Protein 5IVN (pdb70)

Structure (mmCIF, N/CA/C/O backbone):
data_5IVN
#
_entry.id   5IVN
#
_cell.length_a   106.010
_cell.length_b   31.530
_cell.length_c   35.880
_cell.angle_alpha   90.00
_cell.angle_beta   107.54
_cell.angle_gamma   90.00
#
_symmetry.space_group_name_H-M   'C 1 2 1'
#
loop_
_entity.id
_entity.type
_entity.pdbx_description
1 polymer BC2-nanobody
2 polymer 'Cadherin derived peptide'
3 water water
#
loop_
_atom_site.group_PDB
_atom_site.id
_atom_site.type_symbol
_atom_site.label_atom_id
_atom_site.label_alt_id
_atom_site.label_comp_id
_atom_site.label_asym_id
_atom_site.label_entity_id
_atom_site.label_seq_id
_atom_site.pdbx_PDB_ins_code
_atom_site.Cartn_x
_atom_site.Cartn_y
_atom_site.Cartn_z
_atom_site.occupancy
_atom_site.B_iso_or_equiv
_atom_site.auth_seq_id
_atom_site.auth_comp_id
_atom_site.auth_asym_id
_atom_site.auth_atom_id
_atom_site.pdbx_PDB_model_num
ATOM 1 C C . GLN A 1 1 ? -5.296 4.321 6.727 1.00 97.18 1 GLN A C 1
ATOM 2 N N . VAL A 1 2 ? -5.577 3.001 6.544 1.00 90.82 2 VAL A N 1
ATOM 3 C CA . VAL A 1 2 ? -6.529 2.569 5.510 1.00 25.41 2 VAL A CA 1
ATOM 4 C C . VAL A 1 2 ? -7.875 3.254 5.702 1.00 18.53 2 VAL A C 1
ATOM 5 O O . VAL A 1 2 ? -8.369 3.314 6.779 1.00 28.65 2 VAL A O 1
ATOM 9 N N . GLN A 1 3 ? -8.441 3.784 4.624 1.00 14.53 3 GLN A N 1
ATOM 10 C CA . GLN A 1 3 ? -9.676 4.518 4.630 1.00 10.89 3 GLN A CA 1
ATOM 11 C C . GLN A 1 3 ? -10.721 3.727 3.888 1.00 7.89 3 GLN A C 1
ATOM 12 O O . GLN A 1 3 ? -10.730 3.714 2.638 1.00 9.89 3 GLN A O 1
ATOM 18 N N . LEU A 1 4 ? -11.547 3.027 4.647 1.00 7.77 4 LEU A N 1
ATOM 19 C CA . LEU A 1 4 ? -12.519 2.089 4.129 1.00 7.08 4 LEU A CA 1
ATOM 20 C C . LEU A 1 4 ? -13.888 2.724 4.029 1.00 7.43 4 LEU A C 1
ATOM 21 O O . LEU A 1 4 ? -14.289 3.437 4.950 1.00 10.28 4 LEU A O 1
ATOM 26 N N A VAL A 1 5 ? -14.641 2.345 2.960 0.40 6.33 5 VAL A N 1
ATOM 27 N N B VAL A 1 5 ? -14.656 2.334 3.021 0.60 5.58 5 VAL A N 1
ATOM 28 C CA A VAL A 1 5 ? -16.009 2.862 2.657 0.40 6.35 5 VAL A CA 1
ATOM 29 C CA B VAL A 1 5 ? -16.030 2.759 2.942 0.60 6.37 5 VAL A CA 1
ATOM 30 C C A VAL A 1 5 ? -16.942 1.692 2.336 0.40 7.79 5 VAL A C 1
ATOM 31 C C B VAL A 1 5 ? -16.929 1.647 2.462 0.60 4.16 5 VAL A C 1
ATOM 32 O O A VAL A 1 5 ? -16.509 0.623 1.890 0.40 7.23 5 VAL A O 1
ATOM 33 O O B VAL A 1 5 ? -16.490 0.625 1.888 0.60 5.31 5 VAL A O 1
ATOM 40 N N . GLU A 1 6 ? -18.226 1.872 2.651 1.00 5.23 6 GLU A N 1
ATOM 41 C CA . GLU A 1 6 ? -19.245 0.843 2.513 1.00 5.27 6 GLU A CA 1
ATOM 42 C C . GLU A 1 6 ? -20.098 1.002 1.277 1.00 5.19 6 GLU A C 1
ATOM 43 O O . GLU A 1 6 ? -20.401 2.137 0.879 1.00 6.07 6 GLU A O 1
ATOM 49 N N . SER A 1 7 ? -20.606 -0.107 0.785 1.00 5.14 7 SER A N 1
ATOM 50 C CA . SER A 1 7 ? -21.600 -0.117 -0.269 1.00 5.14 7 SER A CA 1
ATOM 51 C C . SER A 1 7 ? -22.444 -1.364 -0.138 1.00 5.15 7 SER A C 1
ATOM 52 O O . SER A 1 7 ? -22.023 -2.365 0.448 1.00 5.83 7 SER A O 1
ATOM 55 N N . GLY A 1 8 ? -23.648 -1.325 -0.736 1.00 5.38 8 GLY A N 1
ATOM 56 C CA . GLY A 1 8 ? -24.473 -2.502 -0.932 1.00 5.24 8 GLY A CA 1
ATOM 57 C C . GLY A 1 8 ? -25.811 -2.524 -0.209 1.00 5.37 8 GLY A C 1
ATOM 58 O O . GLY A 1 8 ? -26.527 -3.522 -0.285 1.00 6.05 8 GLY A O 1
ATOM 59 N N . GLY A 1 9 ? -26.143 -1.443 0.492 1.00 5.53 9 GLY A N 1
ATOM 60 C CA . GLY A 1 9 ? -27.405 -1.351 1.194 1.00 5.75 9 GLY A CA 1
ATOM 61 C C . GLY A 1 9 ? -28.594 -1.277 0.280 1.00 5.48 9 GLY A C 1
ATOM 62 O O . GLY A 1 9 ? -28.499 -1.298 -0.960 1.00 6.09 9 GLY A O 1
ATOM 63 N N . GLY A 1 10 ? -29.761 -1.209 0.896 1.00 7.41 10 GLY A N 1
ATOM 64 C CA . GLY A 1 10 ? -31.022 -1.171 0.166 1.00 8.76 10 GLY A CA 1
ATOM 65 C C . GLY A 1 10 ? -32.159 -1.505 1.101 1.00 6.66 10 GLY A C 1
ATOM 66 O O . GLY A 1 10 ? -31.951 -1.715 2.304 1.00 7.94 10 GLY A O 1
ATOM 67 N N A LEU A 1 11 ? -33.348 -1.573 0.557 0.52 6.45 11 LEU A N 1
ATOM 68 N N B LEU A 1 11 ? -33.324 -1.660 0.427 0.48 7.25 11 LEU A N 1
ATOM 69 C CA A LEU A 1 11 ? -34.517 -1.999 1.334 0.52 7.11 11 LEU A CA 1
ATOM 70 C CA B LEU A 1 11 ? -34.595 -2.067 0.989 0.48 6.87 11 LEU A CA 1
ATOM 71 C C A LEU A 1 11 ? -34.969 -3.332 0.757 0.52 6.52 11 LEU A C 1
ATOM 72 C C B LEU A 1 11 ? -34.776 -3.547 0.676 0.48 7.08 11 LEU A C 1
ATOM 73 O O A LEU A 1 11 ? -35.165 -3.481 -0.471 0.52 6.35 11 LEU A O 1
ATOM 74 O O B LEU A 1 11 ? -34.687 -3.964 -0.492 0.48 9.13 11 LEU A O 1
ATOM 83 N N A VAL A 1 12 ? -35.015 -4.348 1.603 0.52 6.41 12 VAL A N 1
ATOM 84 N N B VAL A 1 12 ? -35.075 -4.343 1.699 0.48 7.64 12 VAL A N 1
ATOM 85 C CA A VAL A 1 12 ? -35.367 -5.687 1.171 0.52 7.79 12 VAL A CA 1
ATOM 86 C CA B VAL A 1 12 ? -35.119 -5.802 1.550 0.48 6.75 12 VAL A CA 1
ATOM 87 C C A VAL A 1 12 ? -36.463 -6.191 2.025 0.52 7.53 12 VAL A C 1
ATOM 88 C C B VAL A 1 12 ? -36.401 -6.352 2.250 0.48 6.89 12 VAL A C 1
ATOM 89 O O A VAL A 1 12 ? -36.646 -5.751 3.141 0.52 8.59 12 VAL A O 1
ATOM 90 O O B VAL A 1 12 ? -36.675 -6.023 3.399 0.48 6.95 12 VAL A O 1
ATOM 97 N N . GLN A 1 13 ? -37.171 -7.153 1.502 1.00 9.71 13 GLN A N 1
ATOM 98 C CA A GLN A 1 13 ? -38.214 -7.804 2.324 0.50 13.79 13 GLN A CA 1
ATOM 99 C CA B GLN A 1 13 ? -38.238 -7.913 2.031 0.50 11.04 13 GLN A CA 1
ATOM 100 C C . GLN A 1 13 ? -37.665 -8.859 3.176 1.00 9.75 13 GLN A C 1
ATOM 101 O O . GLN A 1 13 ? -36.673 -9.495 2.913 1.00 8.38 13 GLN A O 1
ATOM 112 N N . PRO A 1 14 ? -38.296 -9.010 4.349 1.00 9.95 14 PRO A N 1
ATOM 113 C CA . PRO A 1 14 ? -37.848 -10.002 5.297 1.00 8.81 14 PRO A CA 1
ATOM 114 C C . PRO A 1 14 ? -37.737 -11.352 4.645 1.00 6.80 14 PRO A C 1
ATOM 115 O O . PRO A 1 14 ? -38.627 -11.753 3.880 1.00 7.44 14 PRO A O 1
ATOM 119 N N . GLY A 1 15 ? -36.629 -12.049 4.931 1.00 6.76 15 GLY A N 1
ATOM 120 C CA . GLY A 1 15 ? -36.305 -13.289 4.294 1.00 7.07 15 GLY A CA 1
ATOM 121 C C . GLY A 1 15 ? -35.328 -13.160 3.135 1.00 6.26 15 GLY A C 1
ATOM 122 O O . GLY A 1 15 ? -34.808 -14.160 2.671 1.00 8.25 15 GLY A O 1
ATOM 123 N N . GLY A 1 16 ? -35.104 -11.918 2.694 1.00 6.08 16 GLY A N 1
ATOM 124 C CA . GLY A 1 16 ? -34.150 -11.673 1.630 1.00 6.23 16 GLY A CA 1
ATOM 125 C C . GLY A 1 16 ? -32.718 -11.576 2.116 1.00 5.38 16 GLY A C 1
ATOM 126 O O . GLY A 1 16 ? -32.378 -11.966 3.229 1.00 6.38 16 GLY A O 1
ATOM 127 N N . SER A 1 17 ? -31.848 -11.089 1.226 1.00 5.84 17 SER A N 1
ATOM 128 C CA . SER A 1 17 ? -30.416 -11.087 1.487 1.00 5.45 17 SER A CA 1
ATOM 129 C C . SER A 1 17 ? -29.761 -9.945 0.757 1.00 5.41 17 SER A C 1
ATOM 130 O O . SER A 1 17 ? -30.290 -9.403 -0.209 1.00 6.98 17 SER A O 1
ATOM 133 N N . LEU A 1 18 ? -28.562 -9.593 1.227 1.00 5.25 18 LEU A N 1
ATOM 134 C CA . LEU A 1 18 ? -27.737 -8.567 0.593 1.00 5.40 18 LEU A CA 1
ATOM 135 C C . LEU A 1 18 ? -26.283 -8.985 0.712 1.00 5.50 18 LEU A C 1
ATOM 136 O O . LEU A 1 18 ? -25.930 -9.714 1.603 1.00 7.81 18 LEU A O 1
ATOM 141 N N . THR A 1 19 ? -25.443 -8.458 -0.171 1.00 5.73 19 THR A N 1
ATOM 142 C CA . THR A 1 19 ? -23.999 -8.566 -0.053 1.00 5.88 19 THR A CA 1
ATOM 143 C C . THR A 1 19 ? -23.444 -7.169 0.075 1.00 5.83 19 THR A C 1
ATOM 144 O O . THR A 1 19 ? -23.531 -6.372 -0.865 1.00 6.78 19 THR A O 1
ATOM 148 N N . LEU A 1 20 ? -22.819 -6.859 1.229 1.00 5.18 20 LEU A N 1
ATOM 149 C CA . LEU A 1 20 ? -22.179 -5.550 1.396 1.00 4.76 20 LEU A CA 1
ATOM 150 C C . LEU A 1 20 ? -20.703 -5.642 1.017 1.00 4.92 20 LEU A C 1
ATOM 151 O O . LEU A 1 20 ? -20.111 -6.711 1.071 1.00 5.47 20 LEU A O 1
ATOM 156 N N . SER A 1 21 ? -20.150 -4.496 0.648 1.00 4.85 21 SER A N 1
ATOM 157 C CA . SER A 1 21 ? -18.757 -4.389 0.270 1.00 5.21 21 SER A CA 1
ATOM 158 C C . SER A 1 21 ? -18.084 -3.281 1.083 1.00 4.93 21 SER A C 1
ATOM 159 O O . SER A 1 21 ? -18.613 -2.206 1.274 1.00 6.54 21 SER A O 1
ATOM 162 N N . CYS A 1 22 ? -16.855 -3.583 1.545 1.00 5.06 22 CYS A N 1
ATOM 163 C CA . CYS A 1 22 ? -16.017 -2.656 2.264 1.00 5.19 22 CYS A CA 1
ATOM 164 C C . CYS A 1 22 ? -14.705 -2.554 1.482 1.00 5.03 22 CYS A C 1
ATOM 165 O O . CYS A 1 22 ? -14.031 -3.567 1.298 1.00 5.81 22 CYS A O 1
ATOM 168 N N . THR A 1 23 ? -14.392 -1.357 0.970 1.00 5.10 23 THR A N 1
ATOM 169 C CA . THR A 1 23 ? -13.265 -1.171 0.077 1.00 5.67 23 THR A CA 1
ATOM 170 C C . THR A 1 23 ? -12.453 0.055 0.493 1.00 5.48 23 THR A C 1
ATOM 171 O O . THR A 1 23 ? -12.942 0.963 1.141 1.00 5.93 23 THR A O 1
ATOM 175 N N . ALA A 1 24 ? -11.215 0.078 -0.017 1.00 6.48 24 ALA A N 1
ATOM 176 C CA . ALA A 1 24 ? -10.285 1.206 0.189 1.00 7.54 24 ALA A CA 1
ATOM 177 C C . ALA A 1 24 ? -9.665 1.541 -1.163 1.00 7.71 24 ALA A C 1
ATOM 178 O O . ALA A 1 24 ? -8.486 1.358 -1.398 1.00 9.34 24 ALA A O 1
ATOM 180 N N . SER A 1 25 ? -10.518 2.051 -2.052 1.00 8.35 25 SER A N 1
ATOM 181 C CA . SER A 1 25 ? -10.061 2.636 -3.331 1.00 10.69 25 SER A CA 1
ATOM 182 C C . SER A 1 25 ? -9.402 1.651 -4.247 1.00 11.65 25 SER A C 1
ATOM 183 O O . SER A 1 25 ? -8.678 2.048 -5.157 1.00 16.39 25 SER A O 1
ATOM 186 N N . GLY A 1 26 ? -9.639 0.381 -4.061 1.00 10.82 26 GLY A N 1
ATOM 187 C CA . GLY A 1 26 ? -9.059 -0.625 -4.888 1.00 12.12 26 GLY A CA 1
ATOM 188 C C . GLY A 1 26 ? -7.767 -1.204 -4.392 1.00 11.34 26 GLY A C 1
ATOM 189 O O . GLY A 1 26 ? -7.237 -2.142 -4.980 1.00 15.19 26 GLY A O 1
ATOM 190 N N . PHE A 1 27 ? -7.190 -0.590 -3.317 1.00 11.55 27 PHE A N 1
ATOM 191 C CA . PHE A 1 27 ? -6.027 -1.127 -2.668 1.00 12.39 27 PHE A CA 1
ATOM 192 C C . PHE A 1 27 ? -6.345 -2.503 -2.083 1.00 10.75 27 PHE A C 1
ATOM 193 O O . PHE A 1 27 ? -7.441 -2.712 -1.573 1.00 11.83 27 PHE A O 1
ATOM 201 N N . THR A 1 28 ? -5.342 -3.377 -1.980 1.00 11.79 28 THR A N 1
ATOM 202 C CA . THR A 1 28 ? -5.554 -4.654 -1.357 1.00 10.23 28 THR A CA 1
ATOM 203 C C . THR A 1 28 ? -5.576 -4.583 0.172 1.00 10.73 28 THR A C 1
ATOM 204 O O . THR A 1 28 ? -4.942 -3.729 0.803 1.00 11.79 28 THR A O 1
ATOM 208 N N . LEU A 1 29 ? -6.378 -5.463 0.754 1.00 9.58 29 LEU A N 1
ATOM 209 C CA . LEU A 1 29 ? -6.760 -5.410 2.172 1.00 9.56 29 LEU A CA 1
ATOM 210 C C . LEU A 1 29 ? -6.266 -6.583 2.985 1.00 9.94 29 LEU A C 1
ATOM 211 O O . LEU A 1 29 ? -6.590 -6.690 4.183 1.00 11.25 29 LEU A O 1
ATOM 216 N N . ASP A 1 30 ? -5.522 -7.471 2.375 1.00 10.57 30 ASP A N 1
ATOM 217 C CA . ASP A 1 30 ? -5.175 -8.750 3.038 1.00 12.63 30 ASP A CA 1
ATOM 218 C C . ASP A 1 30 ? -4.203 -8.598 4.220 1.00 12.03 30 ASP A C 1
ATOM 219 O O . ASP A 1 30 ? -4.021 -9.581 4.956 1.00 14.10 30 ASP A O 1
ATOM 224 N N . HIS A 1 31 ? -3.596 -7.422 4.411 1.00 11.30 31 HIS A N 1
ATOM 225 C CA . HIS A 1 31 ? -2.827 -7.230 5.634 1.00 14.06 31 HIS A CA 1
ATOM 226 C C . HIS A 1 31 ? -3.693 -6.953 6.845 1.00 13.14 31 HIS A C 1
ATOM 227 O O . HIS A 1 31 ? -3.199 -7.072 8.005 1.00 12.35 31 HIS A O 1
ATOM 234 N N . TYR A 1 32 ? -4.906 -6.401 6.628 1.00 9.95 32 TYR A N 1
ATOM 235 C CA . TYR A 1 32 ? -5.694 -5.765 7.701 1.00 9.90 32 TYR A CA 1
ATOM 236 C C . TYR A 1 32 ? -6.691 -6.667 8.319 1.00 8.56 32 TYR A C 1
ATOM 237 O O . TYR A 1 32 ? -7.186 -7.613 7.710 1.00 11.02 32 TYR A O 1
ATOM 246 N N . ASP A 1 33 ? -7.024 -6.343 9.549 1.00 7.06 33 ASP A N 1
ATOM 247 C CA . ASP A 1 33 ? -8.194 -6.918 10.210 1.00 6.61 33 ASP A CA 1
ATOM 248 C C . ASP A 1 33 ? -9.315 -5.938 10.101 1.00 5.76 33 ASP A C 1
ATOM 249 O O . ASP A 1 33 ? -9.161 -4.762 10.434 1.00 6.56 33 ASP A O 1
ATOM 254 N N . ILE A 1 34 ? -10.467 -6.383 9.569 1.00 5.46 34 ILE A N 1
ATOM 255 C CA . ILE A 1 34 ? -11.568 -5.489 9.221 1.00 5.66 34 ILE A CA 1
ATOM 256 C C . ILE A 1 34 ? -12.852 -5.974 9.846 1.00 4.95 34 ILE A C 1
ATOM 257 O O . ILE A 1 34 ? -13.192 -7.157 9.753 1.00 5.46 34 ILE A O 1
ATOM 262 N N . GLY A 1 35 ? -13.535 -5.053 10.532 1.00 5.10 35 GLY A N 1
ATOM 263 C CA . GLY A 1 35 ? -14.829 -5.302 11.109 1.00 5.11 35 GLY A CA 1
ATOM 264 C C . GLY A 1 35 ? -15.959 -4.667 10.329 1.00 4.80 35 GLY A C 1
ATOM 265 O O . GLY A 1 35 ? -15.834 -3.559 9.830 1.00 5.40 35 GLY A O 1
ATOM 266 N N . TRP A 1 36 ? -17.092 -5.404 10.314 1.00 4.64 36 TRP A N 1
ATOM 267 C CA . TRP A 1 36 ? -18.374 -4.876 9.943 1.00 4.75 36 TRP A CA 1
ATOM 268 C C . TRP A 1 36 ? -19.202 -4.640 11.190 1.00 5.12 36 TRP A C 1
ATOM 269 O O . TRP A 1 36 ? -19.281 -5.550 12.065 1.00 5.43 36 TRP A O 1
ATOM 280 N N . PHE A 1 37 ? -19.795 -3.478 11.266 1.00 5.25 37 PHE A N 1
ATOM 281 C CA . PHE A 1 37 ? -20.531 -2.988 12.426 1.00 5.51 37 PHE A CA 1
ATOM 282 C C . PHE A 1 37 ? -21.874 -2.500 11.955 1.00 5.57 37 PHE A C 1
ATOM 283 O O . PHE A 1 37 ? -22.084 -2.266 10.723 1.00 5.89 37 PHE A O 1
ATOM 291 N N . ARG A 1 38 ? -22.802 -2.253 12.885 1.00 5.39 38 ARG A N 1
ATOM 292 C CA . ARG A 1 38 ? -24.050 -1.616 12.496 1.00 5.75 38 ARG A CA 1
ATOM 293 C C . ARG A 1 38 ? -24.577 -0.796 13.659 1.00 5.78 38 ARG A C 1
ATOM 294 O O . ARG A 1 38 ? -24.274 -1.080 14.822 1.00 7.11 38 ARG A O 1
ATOM 302 N N . GLN A 1 39 ? -25.372 0.198 13.334 1.00 6.56 39 GLN A N 1
ATOM 303 C CA . GLN A 1 39 ? -26.082 0.961 14.364 1.00 7.84 39 GLN A CA 1
ATOM 304 C C . GLN A 1 39 ? -27.498 1.075 13.986 1.00 9.54 39 GLN A C 1
ATOM 305 O O . GLN A 1 39 ? -27.861 1.703 12.994 1.00 9.77 39 GLN A O 1
ATOM 311 N N . ALA A 1 40 ? -28.311 0.359 14.775 1.00 12.20 40 ALA A N 1
ATOM 312 C CA . ALA A 1 40 ? -29.705 0.262 14.604 1.00 15.35 40 ALA A CA 1
ATOM 313 C C . ALA A 1 40 ? -30.360 1.357 15.460 1.00 17.24 40 ALA A C 1
ATOM 314 O O . ALA A 1 40 ? -29.882 1.730 16.531 1.00 12.37 40 ALA A O 1
ATOM 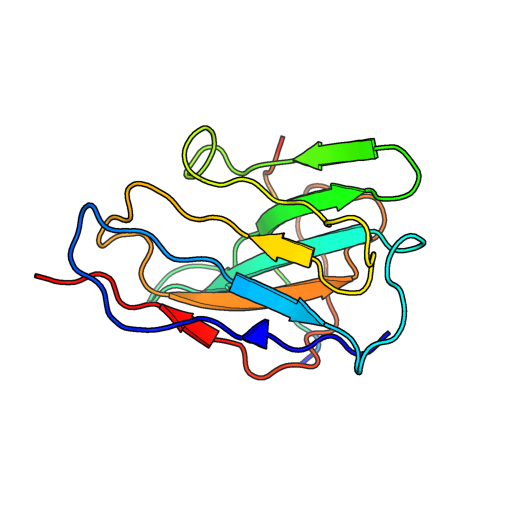316 N N . PRO A 1 41 ? -31.554 1.735 15.092 1.00 23.93 41 PRO A N 1
ATOM 317 C CA . PRO A 1 41 ? -32.306 2.702 15.840 1.00 22.12 41 PRO A CA 1
ATOM 318 C C . PRO A 1 41 ? -32.538 2.320 17.275 1.00 16.72 41 PRO A C 1
ATOM 319 O O . PRO A 1 41 ? -32.989 1.247 17.510 1.00 20.86 41 PRO A O 1
ATOM 323 N N . GLY A 1 42 ? -32.108 3.155 18.226 1.00 12.99 42 GLY A N 1
ATOM 324 C CA . GLY A 1 42 ? -32.292 2.843 19.668 1.00 10.99 42 GLY A CA 1
ATOM 325 C C . GLY A 1 42 ? -31.254 1.917 20.294 1.00 9.90 42 GLY A C 1
ATOM 326 O O . GLY A 1 42 ? -31.363 1.571 21.495 1.00 12.79 42 GLY A O 1
ATOM 327 N N . LYS A 1 43 ? -30.250 1.486 19.499 1.00 8.93 43 LYS A N 1
ATOM 328 C CA A LYS A 1 43 ? -29.290 0.444 19.905 0.51 8.38 43 LYS A CA 1
ATOM 329 C CA B LYS A 1 43 ? -29.283 0.511 20.003 0.49 9.10 43 LYS A CA 1
ATOM 330 C C . LYS A 1 43 ? -27.870 1.059 19.915 1.00 8.28 43 LYS A C 1
ATOM 331 O O . LYS A 1 43 ? -27.584 2.027 19.189 1.00 9.54 43 LYS A O 1
ATOM 338 N N . GLU A 1 44 ? -26.963 0.426 20.649 1.00 8.25 44 GLU A N 1
ATOM 339 C CA . GLU A 1 44 ? -25.569 0.735 20.611 1.00 8.18 44 GLU A CA 1
ATOM 340 C C . GLU A 1 44 ? -24.977 0.246 19.291 1.00 7.39 44 GLU A C 1
ATOM 341 O O . GLU A 1 44 ? -25.332 -0.822 18.819 1.00 8.21 44 GLU A O 1
ATOM 347 N N . ARG A 1 45 ? -23.997 0.971 18.775 1.00 6.42 45 ARG A N 1
ATOM 348 C CA . ARG A 1 45 ? -23.256 0.464 17.605 1.00 6.66 45 ARG A CA 1
ATOM 349 C C . ARG A 1 45 ? -22.563 -0.836 17.989 1.00 6.39 45 ARG A C 1
ATOM 350 O O . ARG A 1 45 ? -21.899 -0.916 19.022 1.00 7.14 45 ARG A O 1
ATOM 358 N N A GLU A 1 46 ? -22.710 -1.846 17.118 0.25 7.18 46 GLU A N 1
ATOM 359 N N B GLU A 1 46 ? -22.737 -1.862 17.155 0.75 6.89 46 GLU A N 1
ATOM 360 C CA A GLU A 1 46 ? -22.487 -3.269 17.473 0.25 8.07 46 GLU A CA 1
ATOM 361 C CA B GLU A 1 46 ? -22.202 -3.176 17.503 0.75 8.10 46 GLU A CA 1
ATOM 362 C C A GLU A 1 46 ? -21.643 -3.926 16.345 0.25 7.90 46 GLU A C 1
ATOM 363 C C B GLU A 1 46 ? -21.459 -3.770 16.334 0.75 6.01 46 GLU A C 1
ATOM 364 O O A GLU A 1 46 ? -21.977 -3.783 15.167 0.25 9.94 46 GLU A O 1
ATOM 365 O O B GLU A 1 46 ? -21.821 -3.635 15.154 0.75 6.49 46 GLU A O 1
ATOM 376 N N . GLY A 1 47 ? -20.476 -4.515 16.699 1.00 6.55 47 GLY A N 1
ATOM 377 C CA . GLY A 1 47 ? -19.729 -5.328 15.752 1.00 6.62 47 GLY A CA 1
ATOM 378 C C . GLY A 1 47 ? -20.485 -6.616 15.427 1.00 5.91 47 GLY A C 1
ATOM 379 O O . GLY A 1 47 ? -20.887 -7.359 16.305 1.00 8.01 47 GLY A O 1
ATOM 380 N N . VAL A 1 48 ? -20.706 -6.848 14.140 1.00 5.54 48 VAL A N 1
ATOM 381 C CA . VAL A 1 48 ? -21.426 -8.059 13.728 1.00 6.02 48 VAL A CA 1
ATOM 382 C C . VAL A 1 48 ? -20.521 -9.123 13.160 1.00 5.08 48 VAL A C 1
ATOM 383 O O . VAL A 1 48 ? -20.791 -10.305 13.340 1.00 5.45 48 VAL A O 1
ATOM 387 N N . SER A 1 49 ? -19.406 -8.746 12.474 1.00 5.25 49 SER A N 1
ATOM 388 C CA A SER A 1 49 ? -18.504 -9.743 11.949 0.80 5.04 49 SER A CA 1
ATOM 389 C CA B SER A 1 49 ? -18.502 -9.736 11.966 0.20 5.61 49 SER A CA 1
ATOM 390 C C . SER A 1 49 ? -17.126 -9.115 11.799 1.00 5.13 49 SER A C 1
ATOM 391 O O . SER A 1 49 ? -17.019 -7.924 11.526 1.00 5.92 49 SER A O 1
ATOM 396 N N . CYS A 1 50 ? -16.079 -9.914 11.970 1.00 5.09 50 CYS A N 1
ATOM 397 C CA . CYS A 1 50 ? -14.726 -9.413 11.837 1.00 4.93 50 CYS A CA 1
ATOM 398 C C . CYS A 1 50 ? -13.867 -10.456 11.205 1.00 5.11 50 CYS A C 1
ATOM 399 O O . CYS A 1 50 ? -14.039 -11.665 11.469 1.00 5.88 50 CYS A O 1
ATOM 402 N N . ILE A 1 51 ? -12.924 -10.019 10.348 1.00 4.96 51 ILE A N 1
ATOM 403 C CA . ILE A 1 51 ? -11.993 -10.923 9.705 1.00 5.20 51 ILE A CA 1
ATOM 404 C C . ILE A 1 51 ? -10.576 -10.520 10.030 1.00 5.74 51 ILE A C 1
ATOM 405 O O . ILE A 1 51 ? -10.209 -9.364 9.913 1.00 6.45 51 ILE A O 1
ATOM 410 N N . ASN A 1 52 ? -9.799 -11.493 10.483 1.00 6.89 52 ASN A N 1
ATOM 411 C CA . ASN A 1 52 ? -8.393 -11.329 10.684 1.00 8.66 52 ASN A CA 1
ATOM 412 C C . ASN A 1 52 ? -7.709 -11.945 9.461 1.00 9.91 52 ASN A C 1
ATOM 413 O O . ASN A 1 52 ? -7.681 -13.171 9.293 1.00 12.61 52 ASN A O 1
ATOM 418 N N . ASN A 1 53 ? -7.270 -11.092 8.557 1.00 13.15 53 ASN A N 1
ATOM 419 C CA . ASN A 1 53 ? -6.822 -11.572 7.289 1.00 17.39 53 ASN A CA 1
ATOM 420 C C . ASN A 1 53 ? -5.463 -12.280 7.353 1.00 25.59 53 ASN A C 1
ATOM 421 O O . ASN A 1 53 ? -5.251 -13.276 6.610 1.00 41.70 53 ASN A O 1
ATOM 426 N N . SER A 1 54 ? -4.576 -11.872 8.255 1.00 20.99 54 SER A N 1
ATOM 427 C CA . SER A 1 54 ? -3.268 -12.532 8.386 1.00 22.55 54 SER A CA 1
ATOM 428 C C . SER A 1 54 ? -3.365 -13.891 9.010 1.00 25.84 54 SER A C 1
ATOM 429 O O . SER A 1 54 ? -2.572 -14.794 8.663 1.00 106.43 54 SER A O 1
ATOM 432 N N . ASP A 1 55 ? -4.291 -14.097 9.888 1.00 21.73 55 ASP A N 1
ATOM 433 C CA . ASP A 1 55 ? -4.379 -15.340 10.625 1.00 27.57 55 ASP A CA 1
ATOM 434 C C . ASP A 1 55 ? -5.502 -16.251 10.132 1.00 23.35 55 ASP A C 1
ATOM 435 O O . ASP A 1 55 ? -5.615 -17.410 10.594 1.00 28.26 55 ASP A O 1
ATOM 440 N N . ASP A 1 56 ? -6.348 -15.739 9.240 1.00 22.46 56 ASP A N 1
ATOM 441 C CA . ASP A 1 56 ? -7.447 -16.478 8.744 1.00 20.63 56 ASP A CA 1
ATOM 442 C C . ASP A 1 56 ? -8.411 -16.912 9.828 1.00 19.98 56 ASP A C 1
ATOM 443 O O . ASP A 1 56 ? -8.689 -18.087 9.996 1.00 24.19 56 ASP A O 1
ATOM 448 N N . ASP A 1 57 ? -8.843 -15.940 10.620 1.00 11.85 57 ASP A N 1
ATOM 449 C CA . ASP A 1 57 ? -9.877 -16.143 11.615 1.00 10.36 57 ASP A CA 1
ATOM 450 C C . ASP A 1 57 ? -11.077 -15.267 11.233 1.00 8.32 57 ASP A C 1
ATOM 451 O O . ASP A 1 57 ? -10.872 -14.131 10.784 1.00 11.16 57 ASP A O 1
ATOM 456 N N . THR A 1 58 ? -12.273 -15.710 11.557 1.00 7.61 58 THR A N 1
ATOM 457 C CA . THR A 1 58 ? -13.467 -14.928 11.432 1.00 7.12 58 THR A CA 1
ATOM 458 C C . THR A 1 58 ? -14.279 -14.991 12.727 1.00 6.09 58 THR A C 1
ATOM 459 O O . THR A 1 58 ? -14.252 -15.988 13.446 1.00 7.76 58 THR A O 1
ATOM 463 N N . TYR A 1 59 ? -14.981 -13.913 13.006 1.00 5.90 59 TYR A N 1
ATOM 464 C CA . TYR A 1 59 ? -15.749 -13.739 14.249 1.00 6.02 59 TYR A CA 1
ATOM 465 C C . TYR A 1 59 ? -17.149 -13.247 13.881 1.00 6.12 59 TYR A C 1
ATOM 466 O O . TYR A 1 59 ? -17.283 -12.381 12.998 1.00 6.46 59 TYR A O 1
ATOM 475 N N . TYR A 1 60 ? -18.159 -13.709 14.617 1.00 6.01 60 TYR A N 1
ATOM 476 C CA . TYR A 1 60 ? -19.531 -13.311 14.395 1.00 6.03 60 TYR A CA 1
ATOM 477 C C . TYR A 1 60 ? -20.240 -13.022 15.711 1.00 6.37 60 TYR A C 1
ATOM 478 O O . TYR A 1 60 ? -20.092 -13.778 16.689 1.00 7.54 60 TYR A O 1
ATOM 487 N N . ALA A 1 61 ? -21.088 -12.017 15.721 1.00 6.09 61 ALA A N 1
ATOM 488 C CA . ALA A 1 61 ? -22.025 -11.855 16.816 1.00 6.55 61 ALA A CA 1
ATOM 489 C C . ALA A 1 61 ? -23.012 -12.996 16.811 1.00 6.75 61 ALA A C 1
ATOM 490 O O . ALA A 1 61 ? -23.431 -13.472 15.750 1.00 6.77 61 ALA A O 1
ATOM 492 N N . ASP A 1 62 ? -23.466 -13.400 17.997 1.00 7.19 62 ASP A N 1
ATOM 493 C CA . ASP A 1 62 ? -24.454 -14.433 18.086 1.00 8.29 62 ASP A CA 1
ATOM 494 C C . ASP A 1 62 ? -25.717 -14.146 17.305 1.00 8.76 62 ASP A C 1
ATOM 495 O O . ASP A 1 62 ? -26.339 -15.064 16.755 1.00 11.31 62 ASP A O 1
ATOM 500 N N . SER A 1 63 ? -26.084 -12.892 17.211 1.00 8.59 63 SER A N 1
ATOM 501 C CA . SER A 1 63 ? -27.316 -12.525 16.514 1.00 10.64 63 SER A CA 1
ATOM 502 C C . SER A 1 63 ? -27.255 -12.723 15.017 1.00 11.00 63 SER A C 1
ATOM 503 O O . SER A 1 63 ? -28.300 -12.608 14.357 1.00 16.63 63 SER A O 1
ATOM 506 N N . VAL A 1 64 ? -26.058 -12.901 14.456 1.00 7.64 64 VAL A N 1
ATOM 507 C CA . VAL A 1 64 ? -25.894 -13.066 13.009 1.00 7.28 64 VAL A CA 1
ATOM 508 C C . VAL A 1 64 ? -25.243 -14.354 12.599 1.00 7.48 64 VAL A C 1
ATOM 509 O O . VAL A 1 64 ? -25.136 -14.653 11.416 1.00 8.09 64 VAL A O 1
ATOM 513 N N . LYS A 1 65 ? -24.719 -15.134 13.547 1.00 9.36 65 LYS A N 1
ATOM 514 C CA A LYS A 1 65 ? -23.968 -16.362 13.199 0.58 11.85 65 LYS A CA 1
ATOM 515 C CA B LYS A 1 65 ? -23.930 -16.303 13.198 0.42 10.48 65 LYS A CA 1
ATOM 516 C C . LYS A 1 65 ? -24.806 -17.269 12.349 1.00 10.96 65 LYS A C 1
ATOM 517 O O . LYS A 1 65 ? -25.980 -17.428 12.612 1.00 13.77 65 LYS A O 1
ATOM 528 N N A GLY A 1 66 ? -24.244 -17.861 11.303 0.37 11.06 66 GLY A N 1
ATOM 529 N N B GLY A 1 66 ? -24.162 -17.905 11.387 0.63 12.41 66 GLY A N 1
ATOM 530 C CA A GLY A 1 66 ? -24.993 -18.820 10.452 0.37 15.24 66 GLY A CA 1
ATOM 531 C CA B GLY A 1 66 ? -24.815 -18.731 10.420 0.63 13.22 66 GLY A CA 1
ATOM 532 C C A GLY A 1 66 ? -25.948 -18.162 9.438 0.37 9.70 66 GLY A C 1
ATOM 533 C C B GLY A 1 66 ? -25.332 -17.948 9.231 0.63 9.30 66 GLY A C 1
ATOM 534 O O A GLY A 1 66 ? -26.485 -18.812 8.578 0.37 10.44 66 GLY A O 1
ATOM 535 O O B GLY A 1 66 ? -25.167 -18.397 8.076 0.63 12.54 66 GLY A O 1
ATOM 536 N N . ARG A 1 67 ? -26.082 -16.863 9.519 1.00 7.37 67 ARG A N 1
ATOM 537 C CA . ARG A 1 67 ? -26.730 -16.080 8.485 1.00 7.71 67 ARG A CA 1
ATOM 538 C C . ARG A 1 67 ? -25.744 -15.194 7.740 1.00 6.45 67 ARG A C 1
ATOM 539 O O . ARG A 1 67 ? -25.900 -14.960 6.541 1.00 6.71 67 ARG A O 1
ATOM 547 N N . PHE A 1 68 ? -24.778 -14.628 8.476 1.00 6.48 68 PHE A N 1
ATOM 548 C CA . PHE A 1 68 ? -23.797 -13.695 7.905 1.00 5.95 68 PHE A CA 1
ATOM 549 C C . PHE A 1 68 ? -22.482 -14.404 7.739 1.00 5.99 68 PHE A C 1
ATOM 550 O O . PHE A 1 68 ? -22.079 -15.198 8.600 1.00 7.14 68 PHE A O 1
ATOM 558 N N . THR A 1 69 ? -21.752 -14.039 6.675 1.00 5.37 69 THR A N 1
ATOM 559 C CA A THR A 1 69 ? -20.375 -14.476 6.468 0.38 5.64 69 THR A CA 1
ATOM 560 C CA B THR A 1 69 ? -20.370 -14.454 6.500 0.62 5.14 69 THR A CA 1
ATOM 561 C C . THR A 1 69 ? -19.566 -13.286 6.023 1.00 5.11 69 THR A C 1
ATOM 562 O O . THR A 1 69 ? -20.030 -12.457 5.243 1.00 6.33 69 THR A O 1
ATOM 569 N N . ILE A 1 70 ? -18.325 -13.197 6.515 1.00 5.25 70 ILE A N 1
ATOM 570 C CA . ILE A 1 70 ? -17.387 -12.143 6.146 1.00 5.21 70 ILE A CA 1
ATOM 571 C C . ILE A 1 70 ? -16.226 -12.804 5.419 1.00 5.36 70 ILE A C 1
ATOM 572 O O . ILE A 1 70 ? -15.714 -13.834 5.864 1.00 6.32 70 ILE A O 1
ATOM 577 N N . PHE A 1 71 ? -15.806 -12.237 4.280 1.00 5.15 71 PHE A N 1
ATOM 578 C CA . PHE A 1 71 ? -14.796 -12.896 3.452 1.00 5.79 71 PHE A CA 1
ATOM 579 C C . PHE A 1 71 ? -14.239 -11.937 2.435 1.00 5.83 71 PHE A C 1
ATOM 580 O O . PHE A 1 71 ? -14.819 -10.901 2.125 1.00 6.14 71 PHE A O 1
ATOM 588 N N . MET A 1 72 ? -13.077 -12.327 1.898 1.00 6.73 72 MET A N 1
ATOM 589 C CA . MET A 1 72 ? -12.529 -11.723 0.673 1.00 7.02 72 MET A CA 1
ATOM 590 C C . MET A 1 72 ? -12.661 -12.719 -0.473 1.00 7.56 72 MET A C 1
ATOM 591 O O . MET A 1 72 ? -12.851 -13.903 -0.268 1.00 8.44 72 MET A O 1
ATOM 596 N N . ASN A 1 73 ? -12.550 -12.214 -1.683 1.00 9.43 73 ASN A N 1
ATOM 597 C CA . ASN A 1 73 ? -12.387 -13.087 -2.861 1.00 10.43 73 ASN A CA 1
ATOM 598 C C . ASN A 1 73 ? -10.930 -12.977 -3.349 1.00 10.59 73 ASN A C 1
ATOM 599 O O . ASN A 1 73 ? -10.104 -12.425 -2.657 1.00 10.37 73 ASN A O 1
ATOM 604 N N . ASN A 1 74 ? -10.612 -13.572 -4.475 1.00 12.19 74 ASN A N 1
ATOM 605 C CA . ASN A 1 74 ? -9.227 -13.636 -4.896 1.00 14.92 74 ASN A CA 1
ATOM 606 C C . ASN A 1 74 ? -8.597 -12.286 -5.236 1.00 14.13 74 ASN A C 1
ATOM 607 O O . ASN A 1 74 ? -7.366 -12.170 -5.250 1.00 17.71 74 ASN A O 1
ATOM 612 N N . ALA A 1 75 ? -9.424 -11.284 -5.493 1.00 11.81 75 ALA A N 1
ATOM 613 C CA . ALA A 1 75 ? -8.910 -9.930 -5.742 1.00 10.94 75 ALA A CA 1
ATOM 614 C C . ALA A 1 75 ? -8.330 -9.292 -4.501 1.00 10.46 75 ALA A C 1
ATOM 615 O O . ALA A 1 75 ? -7.512 -8.401 -4.614 1.00 11.84 75 ALA A O 1
ATOM 617 N N . LYS A 1 76 ? -8.826 -9.660 -3.321 1.00 8.68 76 LYS A N 1
ATOM 618 C CA . LYS A 1 76 ? -8.301 -9.183 -2.040 1.00 9.31 76 LYS A CA 1
ATOM 619 C C . LYS A 1 76 ? -8.460 -7.646 -1.898 1.00 8.58 76 LYS A C 1
ATOM 620 O O . LYS A 1 76 ? -7.738 -7.051 -1.131 1.00 9.65 76 LYS A O 1
ATOM 625 N N . ASP A 1 77 ? -9.431 -7.058 -2.605 1.00 8.17 77 ASP A N 1
ATOM 626 C CA . ASP A 1 77 ? -9.634 -5.617 -2.613 1.00 7.99 77 ASP A CA 1
ATOM 627 C C . ASP A 1 77 ? -10.932 -5.204 -1.881 1.00 6.80 77 ASP A C 1
ATOM 628 O O . ASP A 1 77 ? -11.248 -4.010 -1.824 1.00 7.29 77 ASP A O 1
ATOM 633 N N . THR A 1 78 ? -11.635 -6.191 -1.326 1.00 5.96 78 THR A N 1
ATOM 634 C CA . THR A 1 78 ? -12.967 -5.972 -0.784 1.00 6.02 78 THR A CA 1
ATOM 635 C C . THR A 1 78 ? -13.185 -6.960 0.359 1.00 5.79 78 THR A C 1
ATOM 636 O O . THR A 1 78 ? -12.979 -8.148 0.189 1.00 6.74 78 THR A O 1
ATOM 640 N N . VAL A 1 79 ? -13.698 -6.439 1.491 1.00 5.35 79 VAL A N 1
ATOM 641 C CA . VAL A 1 79 ? -14.212 -7.321 2.542 1.00 5.35 79 VAL A CA 1
ATOM 642 C C . VAL A 1 79 ? -15.741 -7.323 2.401 1.00 5.13 79 VAL A C 1
ATOM 643 O O . VAL A 1 79 ? -16.396 -6.305 2.634 1.00 5.55 79 VAL A O 1
ATOM 647 N N . TYR A 1 80 ? -16.250 -8.476 1.968 1.00 5.16 80 TYR A N 1
ATOM 648 C CA . TYR A 1 80 ? -17.663 -8.668 1.783 1.00 5.10 80 TYR A CA 1
ATOM 649 C C . TYR A 1 80 ? -18.340 -9.099 3.059 1.00 4.91 80 TYR A C 1
ATOM 650 O O . TYR A 1 80 ? -17.765 -9.799 3.879 1.00 5.51 80 TYR A O 1
ATOM 659 N N . LEU A 1 81 ? -19.604 -8.686 3.194 1.00 4.92 81 LEU A N 1
ATOM 660 C CA . LEU A 1 81 ? -20.500 -9.225 4.223 1.00 4.90 81 LEU A CA 1
ATOM 661 C C . LEU A 1 81 ? -21.717 -9.793 3.521 1.00 4.63 81 LEU A C 1
ATOM 662 O O . LEU A 1 81 ? -22.552 -9.042 3.007 1.00 5.11 81 LEU A O 1
ATOM 667 N N . GLN A 1 82 ? -21.807 -11.108 3.470 1.00 4.76 82 GLN A N 1
ATOM 668 C CA . GLN A 1 82 ? -23.000 -11.770 2.952 1.00 4.65 82 GLN A CA 1
ATOM 669 C C . GLN A 1 82 ? -24.012 -11.838 4.089 1.00 4.73 82 GLN A C 1
ATOM 670 O O . GLN A 1 82 ? -23.718 -12.393 5.121 1.00 6.79 82 GLN A O 1
ATOM 676 N N A MET A 1 83 ? -25.206 -11.273 3.882 0.61 5.11 83 MET A N 1
ATOM 677 N N B MET A 1 83 ? -25.217 -11.303 3.844 0.39 4.97 83 MET A N 1
ATOM 678 C CA A MET A 1 83 ? -26.238 -11.242 4.891 0.61 5.26 83 MET A CA 1
ATOM 679 C CA B MET A 1 83 ? -26.256 -11.178 4.850 0.39 5.03 83 MET A CA 1
ATOM 680 C C A MET A 1 83 ? -27.459 -11.988 4.405 0.61 5.10 83 MET A C 1
ATOM 681 C C B MET A 1 83 ? -27.473 -11.978 4.397 0.39 5.05 83 MET A C 1
ATOM 682 O O A MET A 1 83 ? -28.228 -11.492 3.568 0.61 6.69 83 MET A O 1
ATOM 683 O O B MET A 1 83 ? -28.251 -11.507 3.586 0.39 4.74 83 MET A O 1
ATOM 692 N N . ASN A 1 84 ? -27.636 -13.202 4.910 1.00 4.84 84 ASN A N 1
ATOM 693 C CA . ASN A 1 84 ? -28.764 -14.057 4.544 1.00 4.90 84 ASN A CA 1
ATOM 694 C C . ASN A 1 84 ? -29.874 -13.968 5.586 1.00 5.17 84 ASN A C 1
ATOM 695 O O . ASN A 1 84 ? -29.680 -13.575 6.747 1.00 5.80 84 ASN A O 1
ATOM 700 N N . SER A 1 85 ? -31.085 -14.349 5.138 1.00 5.13 85 SER A N 1
ATOM 701 C CA . SER A 1 85 ? -32.262 -14.415 5.992 1.00 6.08 85 SER A CA 1
ATOM 702 C C . SER A 1 85 ? -32.439 -13.173 6.824 1.00 5.76 85 SER A C 1
ATOM 703 O O . SER A 1 85 ? -32.545 -13.189 8.075 1.00 6.15 85 SER A O 1
ATOM 706 N N . LEU A 1 86 ? -32.479 -12.033 6.143 1.00 5.76 86 LEU A N 1
ATOM 707 C CA . LEU A 1 86 ? -32.611 -10.746 6.816 1.00 5.91 86 LEU A CA 1
ATOM 708 C C . LEU A 1 86 ? -33.968 -10.605 7.494 1.00 6.17 86 LEU A C 1
ATOM 709 O O . LEU A 1 86 ? -34.989 -11.009 6.948 1.00 7.84 86 LEU A O 1
ATOM 714 N N . LYS A 1 87 ? -33.946 -9.973 8.663 1.00 6.72 87 LYS A N 1
ATOM 715 C CA A LYS A 1 87 ? -35.107 -9.798 9.581 0.55 7.60 87 LYS A CA 1
ATOM 716 C CA B LYS A 1 87 ? -35.192 -9.728 9.365 0.45 7.99 87 LYS A CA 1
ATOM 717 C C . LYS A 1 87 ? -35.242 -8.312 9.850 1.00 7.66 87 LYS A C 1
ATOM 718 O O . LYS A 1 87 ? -34.258 -7.557 9.770 1.00 7.11 87 LYS A O 1
ATOM 729 N N . PRO A 1 88 ? -36.434 -7.863 10.287 1.00 8.85 88 PRO A N 1
ATOM 730 C CA . PRO A 1 88 ? -36.571 -6.437 10.628 1.00 9.34 88 PRO A CA 1
ATOM 731 C C . PRO A 1 88 ? -35.533 -5.928 11.622 1.00 8.62 88 PRO A C 1
ATOM 732 O O . PRO A 1 88 ? -35.095 -4.794 11.519 1.00 10.01 88 PRO A O 1
ATOM 736 N N A GLU A 1 89 ? -35.132 -6.775 12.583 0.42 9.79 89 GLU A N 1
ATOM 737 N N B GLU A 1 89 ? -35.122 -6.767 12.534 0.58 8.97 89 GLU A N 1
ATOM 738 C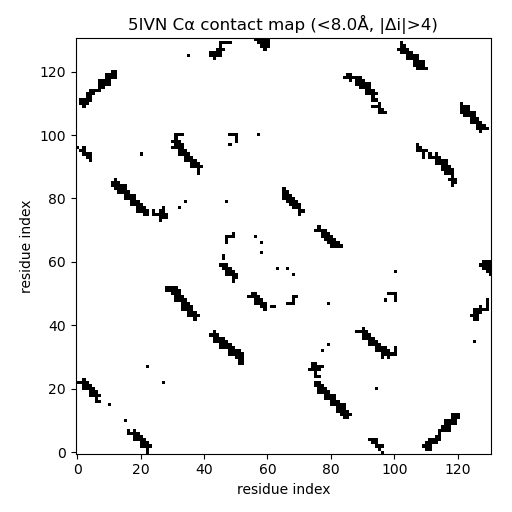 CA A GLU A 1 89 ? -34.113 -6.410 13.592 0.42 12.47 89 GLU A CA 1
ATOM 739 C CA B GLU A 1 89 ? -34.160 -6.432 13.548 0.58 11.99 89 GLU A CA 1
ATOM 740 C C A GLU A 1 89 ? -32.730 -6.132 12.995 0.42 9.83 89 GLU A C 1
ATOM 741 C C B GLU A 1 89 ? -32.729 -6.149 12.979 0.58 9.83 89 GLU A C 1
ATOM 742 O O A GLU A 1 89 ? -31.906 -5.556 13.664 0.42 13.24 89 GLU A O 1
ATOM 743 O O B GLU A 1 89 ? -31.901 -5.534 13.637 0.58 13.82 89 GLU A O 1
ATOM 754 N N . ASP A 1 90 ? -32.508 -6.531 11.714 1.00 7.48 90 ASP A N 1
ATOM 755 C CA . ASP A 1 90 ? -31.272 -6.238 11.015 1.00 7.17 90 ASP A CA 1
ATOM 756 C C . ASP A 1 90 ? -31.255 -4.859 10.375 1.00 6.95 90 ASP A C 1
ATOM 757 O O . ASP A 1 90 ? -30.219 -4.451 9.850 1.00 7.35 90 ASP A O 1
ATOM 762 N N . THR A 1 91 ? -32.352 -4.115 10.442 1.00 6.97 91 THR A N 1
ATOM 763 C CA . THR A 1 91 ? -32.393 -2.748 9.903 1.00 6.83 91 THR A CA 1
ATOM 764 C C . THR A 1 91 ? -31.409 -1.888 10.684 1.00 7.00 91 THR A C 1
ATOM 765 O O . THR A 1 91 ? -31.438 -1.833 11.943 1.00 8.60 91 THR A O 1
ATOM 769 N N . ALA A 1 92 ? -30.533 -1.204 9.961 1.00 6.33 92 ALA A N 1
ATOM 770 C CA . ALA A 1 92 ? -29.461 -0.400 10.601 1.00 6.32 92 ALA A CA 1
ATOM 771 C C . ALA A 1 92 ? -28.654 0.256 9.513 1.00 6.57 92 ALA A C 1
ATOM 772 O O . ALA A 1 92 ? -28.728 -0.136 8.333 1.00 6.43 92 ALA A O 1
ATOM 774 N N . ILE A 1 93 ? -27.819 1.232 9.898 1.00 6.29 93 ILE A N 1
ATOM 775 C CA . ILE A 1 93 ? -26.713 1.657 9.059 1.00 6.08 93 ILE A CA 1
ATOM 776 C C . ILE A 1 93 ? -25.540 0.745 9.353 1.00 5.93 93 ILE A C 1
ATOM 777 O O . ILE A 1 93 ? -25.149 0.574 10.506 1.00 6.47 93 ILE A O 1
ATOM 782 N N . TYR A 1 94 ? -24.953 0.164 8.293 1.00 5.66 94 TYR A N 1
ATOM 783 C CA . TYR A 1 94 ? -23.820 -0.733 8.416 1.00 5.24 94 TYR A CA 1
ATOM 784 C C . TYR A 1 94 ? -22.533 -0.006 8.047 1.00 5.58 94 TYR A C 1
ATOM 785 O O . TYR A 1 94 ? -22.500 0.749 7.066 1.00 6.75 94 TYR A O 1
ATOM 794 N N . TYR A 1 95 ? -21.507 -0.198 8.873 1.00 5.29 95 TYR A N 1
ATOM 795 C CA . TYR A 1 95 ? -20.225 0.514 8.752 1.00 5.66 95 TYR A CA 1
ATOM 796 C C . TYR A 1 95 ? -19.089 -0.495 8.765 1.00 5.51 95 TYR A C 1
ATOM 797 O O . TYR A 1 95 ? -19.182 -1.520 9.451 1.00 6.20 95 TYR A O 1
ATOM 806 N N . CYS A 1 96 ? -17.992 -0.177 8.105 1.00 5.15 96 CYS A N 1
ATOM 807 C CA . CYS A 1 96 ? -16.797 -0.980 8.254 1.00 5.54 96 CYS A CA 1
ATOM 808 C C . CYS A 1 96 ? -15.627 -0.147 8.710 1.00 5.46 96 CYS A C 1
ATOM 809 O O . CYS A 1 96 ? -15.566 1.068 8.477 1.00 6.33 96 CYS A O 1
ATOM 812 N N . ALA A 1 97 ? -14.662 -0.782 9.360 1.00 5.53 97 ALA A N 1
ATOM 813 C CA . ALA A 1 97 ? -13.483 -0.089 9.903 1.00 5.89 97 ALA A CA 1
ATOM 814 C C . ALA A 1 97 ? -12.405 -1.101 10.162 1.00 5.54 97 ALA A C 1
ATOM 815 O O . ALA A 1 97 ? -12.690 -2.292 10.369 1.00 6.63 97 ALA A O 1
ATOM 817 N N . GLU A 1 98 ? -11.172 -0.642 10.235 1.00 6.07 98 GLU A N 1
ATOM 818 C CA . GLU A 1 98 ? -10.103 -1.492 10.714 1.00 6.27 98 GLU A CA 1
ATOM 819 C C . GLU A 1 98 ? -10.338 -1.826 12.188 1.00 6.70 98 GLU A C 1
ATOM 820 O O . GLU A 1 98 ? -10.624 -0.970 13.000 1.00 8.66 98 GLU A O 1
ATOM 826 N N . ALA A 1 99 ? -10.208 -3.104 12.497 1.00 7.03 99 ALA A N 1
ATOM 827 C CA . ALA A 1 99 ? -10.488 -3.650 13.854 1.00 7.53 99 ALA A CA 1
ATOM 828 C C . ALA A 1 99 ? -9.369 -4.597 14.209 1.00 7.99 99 ALA A C 1
ATOM 829 O O . ALA A 1 99 ? -9.524 -5.803 14.206 1.00 7.70 99 ALA A O 1
ATOM 831 N N . ARG A 1 100 ? -8.179 -4.026 14.521 1.00 9.80 100 ARG A N 1
ATOM 832 C CA . ARG A 1 100 ? -6.971 -4.814 14.736 1.00 11.39 100 ARG A CA 1
ATOM 833 C C . ARG A 1 100 ? -7.207 -5.907 15.752 1.00 9.64 100 ARG A C 1
ATOM 834 O O . ARG A 1 100 ? -7.665 -5.630 16.866 1.00 10.14 100 ARG A O 1
ATOM 842 N N . GLY A 1 101 ? -6.873 -7.135 15.379 1.00 10.65 101 GLY A N 1
ATOM 843 C CA . GLY A 1 101 ? -7.040 -8.262 16.276 1.00 10.64 101 GLY A CA 1
ATOM 844 C C . GLY A 1 101 ? -8.433 -8.766 16.461 1.00 8.80 101 GLY A C 1
ATOM 845 O O . GLY A 1 101 ? -8.647 -9.721 17.194 1.00 9.91 101 GLY A O 1
ATOM 846 N N . CYS A 1 102 ? -9.435 -8.074 15.879 1.00 7.69 102 CYS A N 1
ATOM 847 C CA . CYS A 1 102 ? -10.818 -8.432 16.126 1.00 7.11 102 CYS A CA 1
ATOM 848 C C . CYS A 1 102 ? -11.088 -8.583 17.624 1.00 6.96 102 CYS A C 1
ATOM 849 O O . CYS A 1 102 ? -11.839 -9.446 18.067 1.00 7.40 102 CYS A O 1
ATOM 852 N N . LYS A 1 103 ? -10.573 -7.634 18.416 1.00 7.56 103 LYS A N 1
ATOM 853 C CA . LYS A 1 103 ? -10.756 -7.711 19.854 1.00 7.36 103 LYS A CA 1
ATOM 854 C C . LYS A 1 103 ? -12.178 -7.593 20.259 1.00 7.84 103 LYS A C 1
ATOM 855 O O . LYS A 1 103 ? -12.997 -6.896 19.613 1.00 8.79 103 LYS A O 1
ATOM 861 N N . ARG A 1 104 ? -12.513 -8.267 21.363 1.00 8.13 104 ARG A N 1
ATOM 862 C CA . ARG A 1 104 ? -13.813 -8.130 22.005 1.00 7.91 104 ARG A CA 1
ATOM 863 C C . ARG A 1 104 ? -13.757 -7.052 23.080 1.00 9.38 104 ARG A C 1
ATOM 864 O O . ARG A 1 104 ? -12.726 -6.919 23.771 1.00 10.84 104 ARG A O 1
ATOM 872 N N . GLY A 1 105 ? -14.866 -6.369 23.254 1.00 9.98 105 GLY A N 1
ATOM 873 C CA . GLY A 1 105 ? -15.000 -5.329 24.268 1.00 11.99 105 GLY A CA 1
ATOM 874 C C . GLY A 1 105 ? -15.630 -4.078 23.668 1.00 8.71 105 GLY A C 1
ATOM 875 O O . GLY A 1 105 ? -16.491 -4.182 22.821 1.00 10.63 105 GLY A O 1
ATOM 876 N N . ARG A 1 106 ? -15.207 -2.897 24.132 1.00 9.71 106 ARG A N 1
ATOM 877 C CA . ARG A 1 106 ? -15.679 -1.608 23.598 1.00 8.39 106 ARG A CA 1
ATOM 878 C C . ARG A 1 106 ? -14.491 -0.750 23.268 1.00 10.71 106 ARG A C 1
ATOM 879 O O . ARG A 1 106 ? -13.918 -0.188 24.081 1.00 96.01 106 ARG A O 1
ATOM 887 N N . TYR A 1 107 ? -14.121 -0.709 22.086 1.00 16.51 107 TYR A N 1
ATOM 888 C CA A TYR A 1 107 ? -13.062 0.166 21.571 0.51 15.17 107 TYR A CA 1
ATOM 889 C CA B TYR A 1 107 ? -12.976 0.026 21.635 0.49 14.85 107 TYR A CA 1
ATOM 890 C C . TYR A 1 107 ? -13.561 1.198 20.730 1.00 14.39 107 TYR A C 1
ATOM 891 O O . TYR A 1 107 ? -14.663 1.105 20.203 1.00 13.58 107 TYR A O 1
ATOM 908 N N . GLU A 1 108 ? -12.732 2.174 20.496 1.00 18.25 108 GLU A N 1
ATOM 909 C CA . GLU A 1 108 ? -12.963 3.218 19.477 1.00 16.77 108 GLU A CA 1
ATOM 910 C C . GLU A 1 108 ? -12.394 2.793 18.138 1.00 16.84 108 GLU A C 1
ATOM 911 O O . GLU A 1 108 ? -11.330 2.193 18.071 1.00 21.10 108 GLU A O 1
ATOM 917 N N . TYR A 1 109 ? -13.137 3.109 17.072 1.00 11.16 109 TYR A N 1
ATOM 918 C CA . TYR A 1 109 ? -12.737 2.837 15.698 1.00 9.24 109 TYR A CA 1
ATOM 919 C C . TYR A 1 109 ? -12.777 4.134 14.895 1.00 8.60 109 TYR A C 1
ATOM 920 O O . TYR A 1 109 ? -13.505 5.067 15.225 1.00 10.78 109 TYR A O 1
ATOM 929 N N . ASP A 1 110 ? -12.027 4.128 13.788 1.00 8.55 110 ASP A N 1
ATOM 930 C CA . ASP A 1 110 ? -12.063 5.217 12.834 1.00 7.70 110 ASP A CA 1
ATOM 931 C C . ASP A 1 110 ? -12.989 4.825 11.680 1.00 7.14 110 ASP A C 1
ATOM 932 O O . ASP A 1 110 ? -12.648 3.972 10.843 1.00 7.99 110 ASP A O 1
ATOM 937 N N . PHE A 1 111 ? -14.203 5.393 11.671 1.00 6.87 111 PHE A N 1
ATOM 938 C CA . PHE A 1 111 ? -15.191 5.120 10.639 1.00 6.65 111 PHE A CA 1
ATOM 939 C C . PHE A 1 111 ? -15.073 6.193 9.556 1.00 7.27 111 PHE A C 1
ATOM 940 O O . PHE A 1 111 ? -15.554 7.309 9.715 1.00 8.27 111 PHE A O 1
ATOM 948 N N . TRP A 1 112 ? -14.369 5.857 8.478 1.00 6.82 112 TRP A N 1
ATOM 949 C CA . TRP A 1 112 ? -14.137 6.793 7.398 1.00 7.51 112 TRP A CA 1
ATOM 950 C C . TRP A 1 112 ? -15.313 6.922 6.447 1.00 7.94 112 TRP A C 1
ATOM 951 O O . TRP A 1 112 ? -15.370 7.908 5.678 1.00 11.28 112 TRP A O 1
ATOM 962 N N . GLY A 1 113 ? -16.224 5.966 6.439 1.00 7.19 113 GLY A N 1
ATOM 963 C CA . GLY A 1 113 ? -17.346 5.986 5.534 1.00 7.76 113 GLY A CA 1
ATOM 964 C C . GLY A 1 113 ? -18.610 6.452 6.210 1.00 7.22 113 GLY A C 1
ATOM 965 O O . GLY A 1 113 ? -18.779 6.334 7.441 1.00 9.15 113 GLY A O 1
ATOM 966 N N . GLN A 1 114 ? -19.574 6.874 5.396 1.00 7.53 114 GLN A N 1
ATOM 967 C CA A GLN A 1 114 ? -20.872 7.291 5.889 0.50 8.63 114 GLN A CA 1
ATOM 968 C CA B GLN A 1 114 ? -20.884 7.294 5.881 0.50 8.76 114 GLN A CA 1
ATOM 969 C C . GLN A 1 114 ? -21.795 6.113 6.167 1.00 7.56 114 GLN A C 1
ATOM 970 O O . GLN A 1 114 ? -22.944 6.308 6.618 1.00 9.78 114 GLN A O 1
ATOM 981 N N . GLY A 1 115 ? -21.322 4.896 5.908 1.00 7.49 115 GLY A N 1
ATOM 982 C CA . GLY A 1 115 ? -22.140 3.710 6.139 1.00 7.89 115 GLY A CA 1
ATOM 983 C C . GLY A 1 115 ? -23.030 3.398 4.965 1.00 8.43 115 GLY A C 1
ATOM 984 O O . GLY A 1 115 ? -23.086 4.161 3.969 1.00 13.42 115 GLY A O 1
ATOM 985 N N . THR A 1 116 ? -23.729 2.273 5.034 1.00 6.49 116 THR A N 1
ATOM 986 C CA . THR A 1 116 ? -24.714 1.965 4.041 1.00 6.73 116 THR A CA 1
ATOM 987 C C . THR A 1 116 ? -25.998 1.507 4.743 1.00 7.04 116 THR A C 1
ATOM 988 O O . THR A 1 116 ? -25.982 0.625 5.621 1.00 7.18 116 THR A O 1
ATOM 992 N N . GLN A 1 117 ? -27.120 2.147 4.393 1.00 8.54 117 GLN A N 1
ATOM 993 C CA . GLN A 1 117 ? -28.414 1.861 5.050 1.00 7.95 117 GLN A CA 1
ATOM 994 C C . GLN A 1 117 ? -28.972 0.550 4.560 1.00 6.54 117 GLN A C 1
ATOM 995 O O . GLN A 1 117 ? -29.149 0.352 3.327 1.00 7.65 117 GLN A O 1
ATOM 1001 N N . VAL A 1 118 ? -29.383 -0.300 5.496 1.00 6.51 118 VAL A N 1
ATOM 1002 C CA . VAL A 1 118 ? -30.088 -1.528 5.218 1.00 6.23 118 VAL A CA 1
ATOM 1003 C C . VAL A 1 118 ? -31.431 -1.430 5.930 1.00 6.62 118 VAL A C 1
ATOM 1004 O O . VAL A 1 118 ? -31.478 -1.257 7.148 1.00 7.99 118 VAL A O 1
ATOM 1008 N N . THR A 1 119 ? -32.491 -1.540 5.168 1.00 6.44 119 THR A N 1
ATOM 1009 C CA . THR A 1 119 ? -33.847 -1.507 5.713 1.00 6.84 119 THR A CA 1
ATOM 1010 C C . THR A 1 119 ? -34.528 -2.811 5.371 1.00 7.19 119 THR A C 1
ATOM 1011 O O . THR A 1 119 ? -34.652 -3.157 4.218 1.00 8.59 119 THR A O 1
ATOM 1015 N N . VAL A 1 120 ? -35.007 -3.515 6.389 1.00 6.94 120 VAL A N 1
ATOM 1016 C CA . VAL A 1 120 ? -35.675 -4.791 6.168 1.00 7.26 120 VAL A CA 1
ATOM 1017 C C . 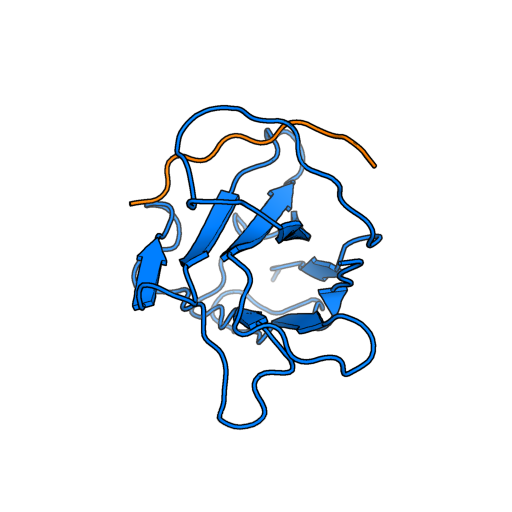VAL A 1 120 ? -37.099 -4.600 6.595 1.00 8.46 120 VAL A C 1
ATOM 1018 O O . VAL A 1 120 ? -37.382 -4.463 7.816 1.00 10.89 120 VAL A O 1
ATOM 1022 N N . SER A 1 121 ? -38.008 -4.534 5.613 1.00 8.86 121 SER A N 1
ATOM 1023 C CA A SER A 1 121 ? -39.407 -4.250 5.957 0.45 12.04 121 SER A CA 1
ATOM 1024 C CA B SER A 1 121 ? -39.362 -4.043 5.865 0.55 12.87 121 SER A CA 1
ATOM 1025 C C . SER A 1 121 ? -40.312 -4.747 4.950 1.00 16.56 121 SER A C 1
ATOM 1026 O O . SER A 1 121 ? -39.959 -4.942 3.776 1.00 19.01 121 SER A O 1
ATOM 1031 N N . SER A 1 122 ? -41.478 -5.145 5.471 1.00 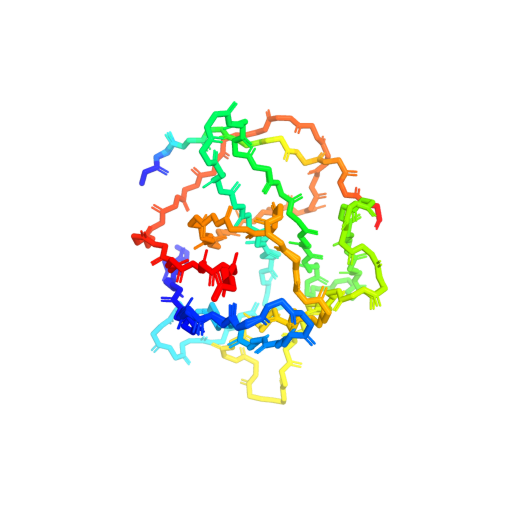21.09 122 SER A N 1
ATOM 1032 C CA . SER A 1 122 ? -42.608 -5.698 4.695 1.00 25.72 122 SER A CA 1
ATOM 1033 C C . SER A 1 122 ? -43.663 -4.642 4.476 1.00 28.21 122 SER A C 1
ATOM 1034 O O . SER A 1 122 ? -43.981 -3.909 5.384 1.00 26.95 122 SER A O 1
ATOM 1037 N N . LYS A 1 123 ? -44.228 -4.590 3.255 1.00 41.62 123 LYS A N 1
ATOM 1048 N N . ASP B 2 2 ? -15.204 9.445 11.585 1.00 8.20 2 ASP B N 1
ATOM 1049 C CA . ASP B 2 2 ? -15.985 9.482 12.799 1.00 9.00 2 ASP B CA 1
ATOM 1050 C C . ASP B 2 2 ? -15.314 8.557 13.793 1.00 8.70 2 ASP B C 1
ATOM 1051 O O . ASP B 2 2 ? -15.322 7.304 13.613 1.00 10.17 2 ASP B O 1
ATOM 1056 N N A ARG B 2 3 ? -14.694 9.093 14.822 0.50 9.84 3 ARG B N 1
ATOM 1057 N N B ARG B 2 3 ? -14.741 9.147 14.837 0.50 10.44 3 ARG B N 1
ATOM 1058 C CA A ARG B 2 3 ? -13.955 8.271 15.780 0.50 9.44 3 ARG B CA 1
ATOM 1059 C CA B ARG B 2 3 ? -14.097 8.427 15.904 0.50 12.76 3 ARG B CA 1
ATOM 1060 C C A ARG B 2 3 ? -14.927 7.933 16.945 0.50 10.14 3 ARG B C 1
ATOM 1061 C C B ARG B 2 3 ? -15.171 7.992 16.840 0.50 12.56 3 ARG B C 1
ATOM 1062 O O A ARG B 2 3 ? -15.236 8.788 17.788 0.50 12.01 3 ARG B O 1
ATOM 1063 O O B ARG B 2 3 ? -15.835 8.831 17.457 0.50 11.82 3 ARG B O 1
ATOM 1078 N N . LYS B 2 4 ? -15.415 6.708 16.936 1.00 10.96 4 LYS B N 1
ATOM 1079 C CA . LYS B 2 4 ? -16.580 6.285 17.681 1.00 12.34 4 LYS B CA 1
ATOM 1080 C C . LYS B 2 4 ? -16.398 4.914 18.264 1.00 12.56 4 LYS B C 1
ATOM 1081 O O . LYS B 2 4 ? -15.884 4.015 17.603 1.00 11.66 4 LYS B O 1
ATOM 1087 N N . ALA B 2 5 ? -16.899 4.710 19.502 1.00 12.43 5 ALA B N 1
ATOM 1088 C CA . ALA B 2 5 ? -16.915 3.374 20.098 1.00 11.66 5 ALA B CA 1
ATOM 1089 C C . ALA B 2 5 ? -17.933 2.463 19.482 1.00 9.92 5 ALA B C 1
ATOM 1090 O O . ALA B 2 5 ? -18.971 2.894 19.000 1.00 10.82 5 ALA B O 1
ATOM 1092 N N . ALA B 2 6 ? -17.668 1.164 19.583 1.00 8.80 6 ALA B N 1
ATOM 1093 C CA . ALA B 2 6 ? -18.683 0.142 19.292 1.00 7.86 6 ALA B CA 1
ATOM 1094 C C . ALA B 2 6 ? -18.402 -1.069 20.187 1.00 7.60 6 ALA B C 1
ATOM 1095 O O . ALA B 2 6 ? -17.257 -1.285 20.600 1.00 9.42 6 ALA B O 1
ATOM 1097 N N . VAL B 2 7 ? -19.460 -1.796 20.500 1.00 7.12 7 VAL B N 1
ATOM 1098 C CA . VAL B 2 7 ? -19.307 -3.025 21.271 1.00 7.63 7 VAL B CA 1
ATOM 1099 C C . VAL B 2 7 ? -19.065 -4.200 20.332 1.00 7.59 7 VAL B C 1
ATOM 1100 O O . VAL B 2 7 ? -19.723 -4.329 19.318 1.00 10.99 7 VAL B O 1
ATOM 1104 N N . SER B 2 8 ? -18.080 -5.030 20.685 1.00 7.76 8 SER B N 1
ATOM 1105 C CA . SER B 2 8 ? -17.821 -6.278 19.936 1.00 8.49 8 SER B CA 1
ATOM 1106 C C . SER B 2 8 ? -17.852 -7.470 20.843 1.00 9.33 8 SER B C 1
ATOM 1107 O O . SER B 2 8 ? -16.967 -7.644 21.723 1.00 11.60 8 SER B O 1
ATOM 1110 N N . HIS B 2 9 ? -18.915 -8.243 20.698 1.00 9.55 9 HIS B N 1
ATOM 1111 C CA . HIS B 2 9 ? -19.100 -9.517 21.418 1.00 9.84 9 HIS B CA 1
ATOM 1112 C C . HIS B 2 9 ? -19.099 -10.682 20.446 1.00 10.45 9 HIS B C 1
ATOM 1113 O O . HIS B 2 9 ? -19.540 -11.769 20.751 1.00 14.99 9 HIS B O 1
ATOM 1120 N N . TRP B 2 10 ? -18.384 -10.522 19.346 1.00 8.78 10 TRP B N 1
ATOM 1121 C CA . TRP B 2 10 ? -18.272 -11.552 18.341 1.00 8.49 10 TRP 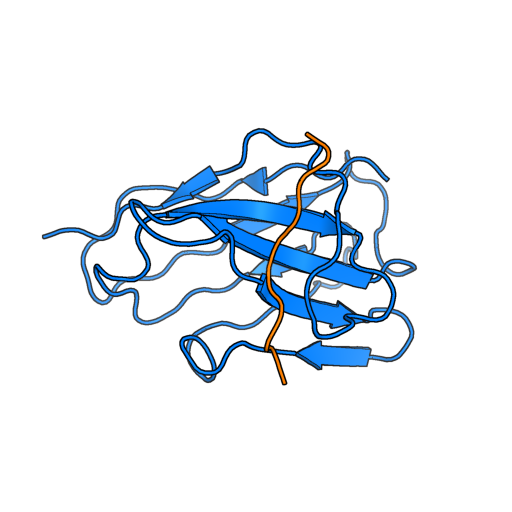B CA 1
ATOM 1122 C C . TRP B 2 10 ? -17.352 -12.668 18.779 1.00 8.89 10 TRP B C 1
ATOM 1123 O O . TRP B 2 10 ? -16.463 -12.478 19.615 1.00 10.76 10 TRP B O 1
ATOM 1134 N N . GLN B 2 11 ? -17.635 -13.883 18.253 1.00 8.86 11 GLN B N 1
ATOM 1135 C CA . GLN B 2 11 ? -16.918 -15.088 18.622 1.00 10.97 11 GLN B CA 1
ATOM 1136 C C . GLN B 2 11 ? -16.588 -15.875 17.372 1.00 8.33 11 GLN B C 1
ATOM 1137 O O . GLN B 2 11 ? -17.333 -15.840 16.408 1.00 8.64 11 GLN B O 1
#

Foldseek 3Di:
DQKAKDWADEAAQQAKIKMKIFDPLDADLCFKKWKWWDDPPDDIGTAKIARNVVGDIDGDPVQPPQWDWDDDPSNGITMIIGGRDDQVPFTFMFMFTDHPVDDDDDDTDTNYPGHTHGHDD/DDDDDDDPDD

B-factor: mean 12.79, std 11.72, range [4.16, 138.11]

Secondary structure (P-SEA, 3-state):
cbbbbcbbbbbcccbbbbbbbbcccccccccbbbbbbcccccccccccccccccbbbbbccccccccccccccccccbbbbbccccccccccccccccccccccbbbbbccccbbbbbbcc/ccbbbbbccc

Nearest PDB structures (foldseek):
  5ivo-assembly1_A  TM=9.896E-01  e=5.830E-22  Vicugna pacos
  8djg-assembly1_A  TM=8.697E-01  e=3.383E-14  synthetic construct
  6kr0-assembly2_C  TM=8.633E-01  e=5.824E-14  Homo sapiens
  5myk-assembly1_B  TM=8.611E-01  e=6.856E-14  Mus musculus
  7keo-assembly2_E  TM=8.616E-01  e=4.948E-14  Homo sapiens

Solvent-accessible surface area: 6793 Å² total

Sequence (131 aa):
VQLVVESGGGLLVVQQPGGSLTLSCTASGFTLDHYDIGWFRQAPGKKEREEGVSSCINNSDDDTYYADSVKKGGRFTTIFMNNAKDTVYLQMMNSLKKPEEDTAIYYCAEARGCKRGRYYEYDFWGQQGTQVTVSSSDRRKAAVSHWQ

CATH classification: 2.60.40.10

Radius of gyration: 13.32 Å; Cα contacts (8 Å, |Δi|>4): 393; chains: 2; bounding box: 40×28×30 Å

Organism: Homo sa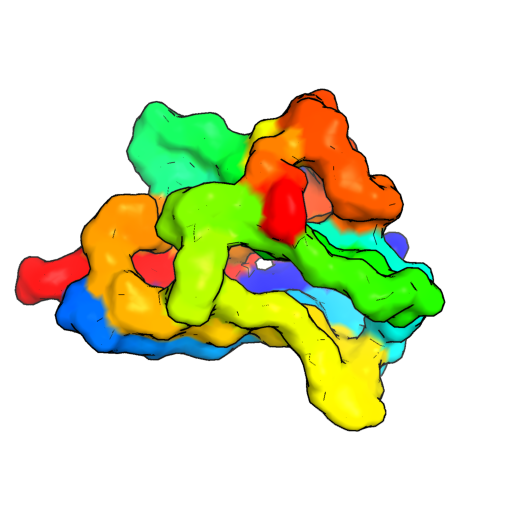piens (NCBI:txid9606)

=== Feature glossary ===
The record interleaves many kinds of information about one protein. Here is each kind framed as the question it answers.

Q: What does the local fold look like, residue by residue?
A: A 3Di character summarizes, for each residue, the relative orientation of the Cα frame of its nearest spatial neighbor. Because it encodes fold topology rather than chemistry, 3Di alignments detect remote structural similarity that sequence alignment misses.

Q: Which residues are in helices, strands, or loops?
A: Secondary structure is the local, repeating backbone conformation. DSSP classifies it into eight states by reading the hydrogen-bond network: three helix types (H, G, I), two β types (E, B), two non-regular types (T, S), and unstructured coil (-).

Q: How big and how compact is the whole molecule?
A: Three whole-structure scalars: the radius of gyration (RMS distance of Cα from centroid, in Å), the count of Cα–Cα contacts (pairs closer than 8 Å and separated by more than four residues in sequence — i.e. tertiary, not local, contacts), and the bounding-box dimensions. Together they distinguish compact globular folds from extended fibres or disordered chains.

Q: How confident is the AlphaFold model at each residue?
A: For AlphaFold models, the B-factor field carries pLDDT — the model's own estimate of local accuracy on a 0–100 scale. Regions with pLDDT<50 should be treated as essentially unmodeled; they often correspond to intrinsically disordered segments.

Q: What family and function is it annotated with?
A: Functional annotations link the protein to curated databases. InterPro entries identify conserved domains and families by matching the sequence against member-database signatures (Pfam, PROSITE, CDD, …). Gene Ontology (GO) terms describe molecular function, biological process, and cellular component in a controlled vocabulary. CATH places the structure in a hierarchical fold classification (Class/Architecture/Topology/Homologous-superfamily). The organism is the source species.

Q: What known structures does this most resemble?
A: Nearest PDB neighbors are the top structural matches found by Foldseek when searching this structure against the entire Protein Data Bank. Each hit reports a TM-score (0 to 1; >0.5 almost always implies the same fold) and an E-value. These are *structural* homologs — they may share no detectable sequence similarity.

Q: Which residues are buried vs exposed?
A: Solvent-accessible surface area (SASA) is the area in Å² traced out by the centre of a 1.4 Å probe sphere (a water molecule) rolled over the protein's van der Waals surface (Shrake–Rupley / Lee–Richards construction). Buried residues have near-zero SASA; fully exposed residues can exceed 200 Å². The total SASA scales roughly with the number of surface residues.

Q: What are the backbone torsion angles?
A: φ (phi) and ψ (psi) are the two rotatable backbone dihedrals per residue: φ is the C(i-1)–N–Cα–C torsion, ψ is the N–Cα–C–N(i+1) torsion, both in degrees on (−180°, 180°]. α-helical residues cluster near (−60°, −45°); β-strand residues near (−120°, +130°). A Ramachandran plot is simply a scatter of (φ, ψ) for every residue.

Q: Are the domains correctly placed relative to each other?
A: Predicted aligned error is AlphaFold's pairwise confidence. Unlike pLDDT (per-residue), PAE is per-residue-pair and captures whether two part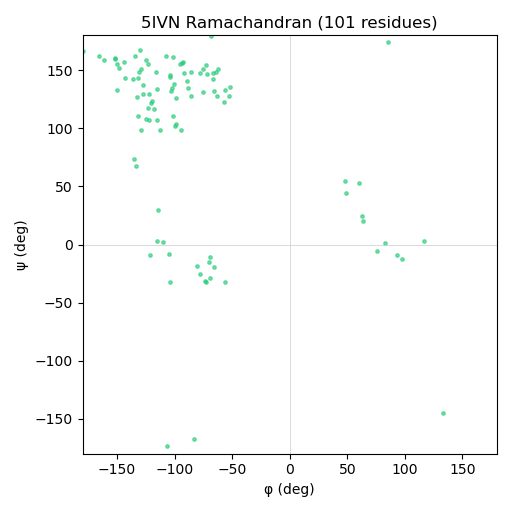s of the structure are correctly placed relative to each other. Units are ångströms of expected positional error.

Q: What if only a Cα trace is available?
A: P-SEA three-state annotation labels each residue as helix, strand, or coil based purely on the geometry of the Cα trace. It serves as a fallback when the full backbone (and thus DSSP) is unavailable.

Q: What is the amino-acid chain?
A: This is the polypeptide sequence — one letter per residue, N-terminus first. Length ranges from a few dozen residues for small domains to over a thousand for large multi-domain proteins.

Q: What do the rendered images show?
A: The six renders are orthographic views along the three Cartesian axes in both directions. Representation (cartoon, sticks, or surface) and color scheme (sequence-rainbow or by-chain) vary across proteins so the training set covers all the common visualization conventions.

Q: What do the diagnostic plots show?
A: Plot images: a contact map (which res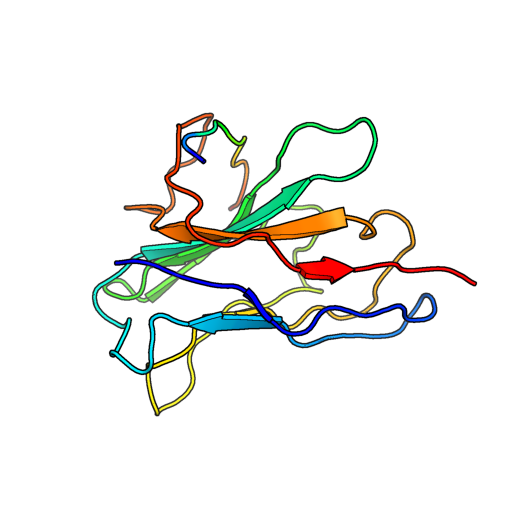idues are close in 3D, as an N×N binary image), a Ramachandran scatter (backbone torsion angles, revealing secondary-structure composition at a glance), and — for AlphaFold structures — a PAE heatmap (pairwise prediction confidence).

Q: How mobile is each atom in the crystal?
A: B-factor (Debye–Waller factor) reflects atomic displacement in the crystal lattice. It is an experimental observable (units Å²), not a prediction; low values mean the atom is pinned down, high values mean it moves or is heterogeneous across the crystal.

Q: Where is each backbone atom in 3D?
A: The mmCIF table is the protein's shape written out atom by atom. For each backbone N, Cα, C, and carbonyl O, it records an (x, y, z) coordinate triple in Å plus the residue type, chain letter, and residue number.